Protein AF-B0WCJ5-F1 (afdb_monomer_lite)

Structure (mmCIF, N/CA/C/O backbone):
data_AF-B0WCJ5-F1
#
_entry.id   AF-B0WCJ5-F1
#
loop_
_atom_site.group_PDB
_atom_site.id
_atom_site.type_symbol
_atom_site.label_atom_id
_atom_site.label_alt_id
_atom_site.label_comp_id
_atom_site.label_asym_id
_atom_site.label_entity_id
_atom_site.label_seq_id
_atom_site.pdbx_PDB_ins_code
_atom_site.Cartn_x
_atom_site.Cartn_y
_atom_site.Cartn_z
_atom_site.occupancy
_atom_site.B_iso_or_equiv
_atom_site.auth_seq_id
_atom_site.auth_comp_id
_atom_site.auth_asym_id
_atom_site.auth_atom_id
_atom_site.pdbx_PDB_model_num
ATOM 1 N N . MET A 1 1 ? -20.893 -10.420 -1.340 1.00 27.34 1 MET A N 1
ATOM 2 C CA . MET A 1 1 ? -19.968 -9.942 -2.391 1.00 27.34 1 MET A CA 1
ATOM 3 C C . MET A 1 1 ? -19.928 -8.425 -2.318 1.00 27.34 1 MET A C 1
ATOM 5 O O . MET A 1 1 ? -20.713 -7.763 -2.983 1.00 27.34 1 MET A O 1
ATOM 9 N N . SER A 1 2 ? -19.089 -7.879 -1.437 1.00 24.25 2 SER A N 1
ATOM 10 C CA . SER A 1 2 ? -18.956 -6.431 -1.261 1.00 24.25 2 SER A CA 1
ATOM 11 C C . SER A 1 2 ? -17.956 -5.901 -2.284 1.00 24.25 2 SER A C 1
ATOM 13 O O . SER A 1 2 ? -16.750 -6.025 -2.099 1.00 24.25 2 SER A O 1
ATOM 15 N N . HIS A 1 3 ? -18.460 -5.350 -3.387 1.00 25.12 3 HIS A N 1
ATOM 16 C CA . HIS A 1 3 ? -17.678 -4.467 -4.249 1.00 25.12 3 HIS A CA 1
ATOM 17 C C . HIS A 1 3 ? -17.443 -3.163 -3.478 1.00 25.12 3 HIS A C 1
ATOM 19 O O . HIS A 1 3 ? -18.272 -2.259 -3.524 1.00 25.12 3 HIS A O 1
ATOM 25 N N . MET A 1 4 ? -16.333 -3.064 -2.747 1.00 25.91 4 MET A N 1
ATOM 26 C CA . MET A 1 4 ? -15.851 -1.786 -2.224 1.00 25.91 4 MET A CA 1
ATOM 27 C C . MET A 1 4 ? -14.881 -1.208 -3.252 1.00 25.91 4 MET A C 1
ATOM 29 O O . MET A 1 4 ? -13.664 -1.212 -3.089 1.00 25.91 4 MET A O 1
ATOM 33 N N . GLY A 1 5 ? -15.438 -0.774 -4.385 1.00 27.55 5 GLY A N 1
ATOM 34 C CA . GLY A 1 5 ? -14.740 0.205 -5.201 1.00 27.55 5 GLY A CA 1
ATOM 35 C C . GLY A 1 5 ? -14.598 1.459 -4.348 1.00 27.55 5 GLY A C 1
ATOM 36 O O . GLY A 1 5 ? -15.592 1.921 -3.789 1.00 27.55 5 GLY A O 1
ATOM 37 N N . LEU A 1 6 ? -13.387 2.003 -4.232 1.00 36.44 6 LEU A N 1
ATOM 38 C CA . LEU A 1 6 ? -13.190 3.372 -3.760 1.00 36.44 6 LEU A CA 1
ATOM 39 C C . LEU A 1 6 ? -13.763 4.310 -4.827 1.00 36.44 6 LEU A C 1
ATOM 41 O O . LEU A 1 6 ? -13.044 4.968 -5.570 1.00 36.44 6 LEU A O 1
ATOM 45 N N . TYR A 1 7 ? -15.089 4.340 -4.933 1.00 36.28 7 TYR A N 1
ATOM 46 C CA . TYR A 1 7 ? -15.784 5.528 -5.367 1.00 36.28 7 TYR A CA 1
ATOM 47 C C . TYR A 1 7 ? -15.496 6.514 -4.242 1.00 36.28 7 TYR A C 1
ATOM 49 O O . TYR A 1 7 ? -16.098 6.429 -3.178 1.00 36.28 7 TYR A O 1
ATOM 57 N N . LEU A 1 8 ? -14.500 7.375 -4.430 1.00 39.38 8 LEU A N 1
ATOM 58 C CA . LEU A 1 8 ? -14.530 8.663 -3.768 1.00 39.38 8 LEU A CA 1
ATOM 59 C C . LEU A 1 8 ? -15.586 9.450 -4.559 1.00 39.38 8 LEU A C 1
ATOM 61 O O . LEU A 1 8 ? -15.250 9.935 -5.643 1.00 39.38 8 LEU A O 1
ATOM 65 N N . PRO A 1 9 ? -16.880 9.484 -4.164 1.00 35.03 9 PRO A N 1
ATOM 66 C CA . PRO A 1 9 ? -17.841 10.364 -4.796 1.00 35.03 9 PRO A CA 1
ATOM 67 C C . PRO A 1 9 ? -17.228 11.755 -4.856 1.00 35.03 9 PRO A C 1
ATOM 69 O O . PRO A 1 9 ? -16.611 12.231 -3.904 1.00 35.03 9 PRO A O 1
ATOM 72 N N . ASN A 1 10 ? -17.377 12.370 -6.022 1.00 35.97 10 ASN A N 1
ATOM 73 C CA . ASN A 1 10 ? -16.878 13.695 -6.374 1.00 35.97 10 ASN A CA 1
ATOM 74 C C . ASN A 1 10 ? -17.576 14.817 -5.566 1.00 35.97 10 ASN A C 1
ATOM 76 O O . ASN A 1 10 ? -17.950 15.834 -6.134 1.00 35.97 10 ASN A O 1
ATOM 80 N N . HIS A 1 11 ? -17.827 14.613 -4.272 1.00 38.59 11 HIS A N 1
ATOM 81 C CA . HIS A 1 11 ? -18.583 15.516 -3.410 1.00 38.59 11 HIS A CA 1
ATOM 82 C C . HIS A 1 11 ? -18.188 15.426 -1.926 1.00 38.59 11 HIS A C 1
ATOM 84 O O . HIS A 1 11 ? -18.999 15.726 -1.055 1.00 38.59 11 HIS A O 1
ATOM 90 N N . TYR A 1 12 ? -16.949 15.032 -1.623 1.00 42.47 12 TYR A N 1
ATOM 91 C CA . TYR A 1 12 ? -16.370 15.348 -0.320 1.00 42.47 12 TYR A CA 1
ATOM 92 C C . TYR A 1 12 ? -15.639 16.679 -0.452 1.00 42.47 12 TYR A C 1
ATOM 94 O O . TYR A 1 12 ? -14.512 16.724 -0.941 1.00 42.47 12 TYR A O 1
ATOM 102 N N . GLU A 1 13 ? -16.259 17.763 0.004 1.00 46.94 13 GLU A N 1
ATOM 103 C CA . GLU A 1 13 ? -15.531 18.989 0.358 1.00 46.94 13 GLU A CA 1
ATOM 104 C C . GLU A 1 13 ? -14.782 18.791 1.692 1.00 46.94 13 GLU A C 1
ATOM 106 O O . GLU A 1 13 ? -14.822 19.616 2.596 1.00 46.94 13 GLU A O 1
ATOM 111 N N . GLY A 1 14 ? -14.135 17.636 1.841 1.00 54.97 14 GLY A N 1
ATOM 112 C CA . GLY A 1 14 ? -13.353 17.260 3.005 1.00 54.97 14 GLY A CA 1
ATOM 113 C C . GLY A 1 14 ? -11.873 17.374 2.675 1.00 54.97 14 GLY A C 1
ATOM 114 O O . GLY A 1 14 ? -11.418 16.936 1.616 1.00 54.97 14 GLY A O 1
ATOM 115 N N . TYR A 1 15 ? -11.098 17.953 3.585 1.00 67.25 15 TYR A N 1
ATOM 116 C CA . TYR A 1 15 ? -9.645 17.998 3.471 1.00 67.25 15 TYR A CA 1
ATOM 117 C C . TYR A 1 15 ? -9.080 16.564 3.526 1.00 67.25 15 TYR A C 1
ATOM 119 O O . TYR A 1 15 ? -9.060 15.927 4.580 1.00 67.25 15 TYR A O 1
ATOM 127 N N . LEU A 1 16 ? -8.630 16.048 2.378 1.00 78.94 16 LEU A N 1
ATOM 128 C CA . LEU A 1 16 ? -7.933 14.766 2.253 1.00 78.94 16 LEU A CA 1
ATOM 129 C C . LEU A 1 16 ? -6.421 15.004 2.278 1.00 78.94 16 LEU A C 1
ATOM 131 O O . LEU A 1 16 ? -5.867 15.621 1.367 1.00 78.94 16 LEU A O 1
ATOM 135 N N . LEU A 1 17 ? -5.738 14.469 3.288 1.00 83.81 17 LEU A N 1
ATOM 136 C CA . LEU A 1 17 ? -4.277 14.472 3.344 1.00 83.81 17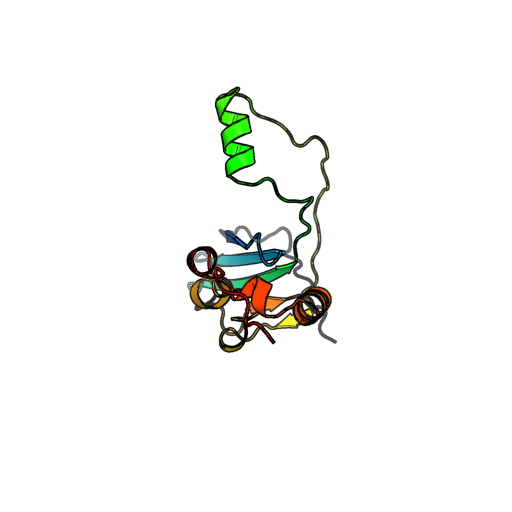 LEU A CA 1
ATOM 137 C C . LEU A 1 17 ? -3.743 13.125 2.858 1.00 83.81 17 LEU A C 1
ATOM 139 O O . LEU A 1 17 ? -4.073 12.079 3.414 1.00 83.81 17 LEU A O 1
ATOM 143 N N . MET A 1 18 ? -2.905 13.149 1.818 1.00 85.31 18 MET A N 1
ATOM 144 C CA . MET A 1 18 ? -2.294 11.948 1.252 1.00 85.31 18 MET A CA 1
ATOM 145 C C . MET A 1 18 ? -0.777 11.965 1.431 1.00 85.31 18 MET A C 1
ATOM 147 O O . MET A 1 18 ? -0.099 12.909 1.028 1.00 85.31 18 MET A O 1
ATOM 151 N N . VAL A 1 19 ? -0.239 10.882 1.987 1.00 88.25 19 VAL A N 1
ATOM 152 C CA . VAL A 1 19 ? 1.201 10.626 2.081 1.00 88.25 19 VAL A CA 1
ATOM 153 C C . VAL A 1 19 ? 1.543 9.425 1.209 1.00 88.25 19 VAL A C 1
ATOM 155 O O . VAL A 1 19 ? 0.904 8.379 1.300 1.00 88.25 19 VAL A O 1
ATOM 158 N N . ILE A 1 20 ? 2.566 9.571 0.366 1.00 87.00 20 ILE A N 1
ATOM 159 C CA . ILE A 1 20 ? 3.015 8.525 -0.558 1.00 87.00 20 ILE A CA 1
ATOM 160 C C . ILE A 1 20 ? 4.426 8.090 -0.176 1.00 87.00 20 ILE A C 1
ATOM 162 O O . ILE A 1 20 ? 5.347 8.905 -0.158 1.00 87.00 20 ILE A O 1
ATOM 166 N N . LEU A 1 21 ? 4.607 6.794 0.063 1.00 87.62 21 LEU A N 1
ATOM 167 C CA . LEU A 1 21 ? 5.913 6.167 0.238 1.00 87.62 21 LEU A CA 1
ATOM 168 C C . LEU A 1 21 ? 6.136 5.157 -0.884 1.00 87.62 21 LEU A C 1
ATOM 170 O O . LEU A 1 21 ? 5.294 4.297 -1.120 1.00 87.62 21 LEU A O 1
ATOM 174 N N . ARG A 1 22 ? 7.281 5.229 -1.570 1.00 87.19 22 ARG A N 1
ATOM 175 C CA . ARG A 1 22 ? 7.678 4.232 -2.576 1.00 87.19 22 ARG A CA 1
ATOM 176 C C . ARG A 1 22 ? 8.996 3.577 -2.184 1.00 87.19 22 ARG A C 1
ATOM 178 O O . ARG A 1 22 ? 9.994 4.262 -1.981 1.00 87.19 22 ARG A O 1
ATOM 185 N N . ASN A 1 23 ? 9.000 2.251 -2.112 1.00 83.69 23 ASN A N 1
ATOM 186 C CA . ASN A 1 23 ? 10.196 1.432 -1.987 1.00 83.69 23 ASN A CA 1
ATOM 187 C C . ASN A 1 23 ? 10.558 0.867 -3.366 1.00 83.69 23 ASN A C 1
ATOM 189 O O . ASN A 1 23 ? 9.906 -0.046 -3.869 1.00 83.69 23 ASN A O 1
ATOM 193 N N . VAL A 1 24 ? 11.614 1.416 -3.966 1.00 79.12 24 VAL A N 1
ATOM 194 C CA . VAL A 1 24 ? 12.060 1.064 -5.323 1.00 79.12 24 VAL A CA 1
ATOM 195 C C . VAL A 1 24 ? 12.676 -0.328 -5.406 1.00 79.12 24 VAL A C 1
ATOM 197 O O . VAL A 1 24 ? 12.581 -0.961 -6.451 1.00 79.12 24 VAL A O 1
ATOM 200 N N . MET A 1 25 ? 13.273 -0.823 -4.320 1.00 79.06 25 MET A N 1
ATOM 201 C CA . MET A 1 25 ? 13.911 -2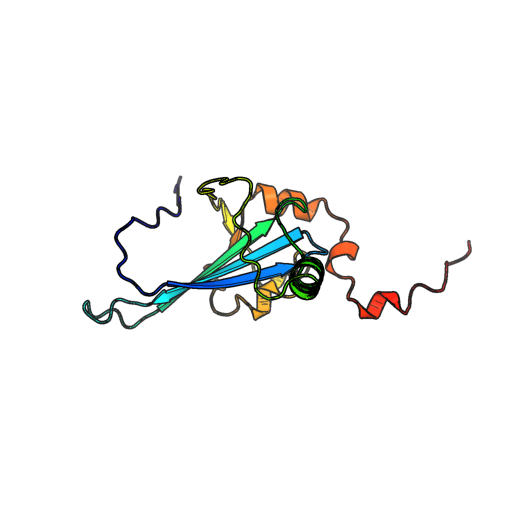.143 -4.317 1.00 79.06 25 MET A CA 1
ATOM 202 C C . MET A 1 25 ? 12.869 -3.263 -4.383 1.00 79.06 25 MET A C 1
ATOM 204 O O . MET A 1 25 ? 13.056 -4.238 -5.101 1.00 79.06 25 MET A O 1
ATOM 208 N N . CYS A 1 26 ? 11.743 -3.070 -3.693 1.00 82.19 26 CYS A N 1
ATOM 209 C CA . CYS A 1 26 ? 10.639 -4.030 -3.622 1.00 82.19 26 CYS A CA 1
ATOM 210 C C . CYS A 1 26 ? 9.499 -3.764 -4.601 1.00 82.19 26 CYS A C 1
ATOM 212 O O . CYS A 1 26 ? 8.517 -4.502 -4.604 1.00 82.19 26 CYS A O 1
ATOM 214 N N . GLU A 1 27 ? 9.585 -2.688 -5.386 1.00 87.50 27 GLU A N 1
ATOM 215 C CA . GLU A 1 27 ? 8.493 -2.246 -6.261 1.00 87.50 27 GLU A CA 1
ATOM 216 C C . GLU A 1 27 ? 7.183 -2.002 -5.478 1.00 87.50 27 GLU A C 1
ATOM 218 O O . GLU A 1 27 ? 6.089 -2.234 -5.981 1.00 87.50 27 GLU A O 1
ATOM 223 N N . VAL A 1 28 ? 7.281 -1.529 -4.228 1.00 89.44 28 VAL A N 1
ATOM 224 C CA . VAL A 1 28 ? 6.131 -1.296 -3.333 1.00 89.44 28 VAL A CA 1
ATOM 225 C C . VAL A 1 28 ? 5.811 0.191 -3.248 1.00 89.44 28 VAL A C 1
ATOM 227 O O . VAL A 1 28 ? 6.696 1.012 -3.011 1.00 89.44 28 VAL A O 1
ATOM 230 N N . GLN A 1 29 ? 4.535 0.539 -3.357 1.00 90.94 29 GLN A N 1
ATOM 231 C CA . GLN A 1 29 ? 3.995 1.870 -3.117 1.00 90.94 29 GLN A CA 1
ATOM 232 C C . GLN A 1 29 ? 2.922 1.806 -2.029 1.00 90.94 29 GLN A C 1
ATOM 234 O O . GLN A 1 29 ? 1.979 1.026 -2.118 1.00 90.94 29 GLN A O 1
ATOM 239 N N . VAL A 1 30 ? 3.059 2.654 -1.014 1.00 91.81 30 VAL A N 1
ATOM 240 C CA . VAL A 1 30 ? 2.099 2.813 0.078 1.00 91.81 30 VAL A CA 1
ATOM 241 C C . VAL A 1 30 ? 1.488 4.205 -0.006 1.00 91.81 30 VAL A C 1
ATOM 243 O O . VAL A 1 30 ? 2.208 5.205 -0.023 1.00 91.81 30 VAL A O 1
ATOM 246 N N . LEU A 1 31 ? 0.163 4.264 -0.063 1.00 92.06 31 LEU A N 1
ATOM 247 C CA . LEU A 1 31 ? -0.634 5.484 -0.028 1.00 92.06 31 LEU A CA 1
ATOM 248 C C . LEU A 1 31 ? -1.359 5.533 1.316 1.00 92.06 31 LEU A C 1
ATOM 250 O O . LEU A 1 31 ? -2.255 4.728 1.550 1.00 92.06 31 LEU A O 1
ATOM 254 N N . LYS A 1 32 ? -0.984 6.462 2.193 1.00 92.88 32 LYS A N 1
ATOM 255 C CA . LYS A 1 32 ? -1.719 6.754 3.428 1.00 92.88 32 LYS A CA 1
ATOM 256 C C . LYS A 1 32 ? -2.668 7.911 3.150 1.00 92.88 32 LYS A C 1
ATOM 258 O O . LYS A 1 32 ? -2.217 8.994 2.787 1.00 92.88 32 LYS A O 1
ATOM 263 N N . ALA A 1 33 ? -3.958 7.671 3.311 1.00 91.06 33 ALA A N 1
ATOM 264 C CA . ALA A 1 33 ? -5.014 8.660 3.194 1.00 91.06 33 ALA A CA 1
ATOM 265 C C . ALA A 1 33 ? -5.559 8.973 4.587 1.00 91.06 33 ALA A C 1
ATOM 267 O O . ALA A 1 33 ? -5.924 8.064 5.330 1.00 91.06 33 ALA A O 1
ATOM 268 N N . LEU A 1 34 ? -5.607 10.255 4.929 1.00 89.81 34 LEU A N 1
ATOM 269 C CA . LEU A 1 34 ? -6.246 10.757 6.133 1.00 89.81 34 LEU A CA 1
ATOM 270 C C . LEU A 1 34 ? -7.432 11.614 5.706 1.00 89.81 34 LEU A C 1
ATOM 272 O O . LEU A 1 34 ? -7.267 12.677 5.105 1.00 89.81 34 LEU A O 1
ATOM 276 N N . VAL A 1 35 ? -8.623 11.091 5.970 1.00 87.56 35 VAL A N 1
ATOM 277 C CA . VAL A 1 35 ? -9.903 11.741 5.703 1.00 87.56 35 VAL A CA 1
ATOM 278 C C . VAL A 1 35 ? -10.289 12.485 6.972 1.00 87.56 35 VAL A C 1
ATOM 280 O O . VAL A 1 35 ? -10.543 11.857 8.002 1.00 87.56 35 VAL A O 1
ATOM 283 N N . LEU A 1 36 ? -10.284 13.816 6.922 1.00 82.25 36 LEU A N 1
ATOM 284 C CA . LEU A 1 36 ? -10.770 14.625 8.034 1.00 82.25 36 LEU A CA 1
ATOM 285 C C . LEU A 1 36 ? -12.297 14.540 8.109 1.00 82.25 36 LEU A C 1
ATOM 287 O O . LEU A 1 36 ? -12.975 14.548 7.081 1.00 82.25 36 LEU A O 1
ATOM 291 N N . GLY A 1 37 ? -12.819 14.445 9.331 1.00 75.94 37 GLY A N 1
ATOM 292 C CA . GLY A 1 37 ? -14.250 14.560 9.574 1.00 75.94 37 GLY A CA 1
ATOM 293 C C . GLY A 1 37 ? -14.748 15.966 9.236 1.00 75.94 37 GLY A C 1
ATOM 294 O O . GLY A 1 37 ? -14.013 16.949 9.342 1.00 75.94 37 GLY A O 1
ATOM 295 N N . GLU A 1 38 ? -16.000 16.060 8.801 1.00 72.88 38 GLU A N 1
ATOM 296 C CA . GLU A 1 38 ? -16.656 17.346 8.574 1.00 72.88 38 GLU A CA 1
ATOM 297 C C . GLU A 1 38 ? -17.108 17.922 9.925 1.00 72.88 38 GLU A C 1
ATOM 299 O O . GLU A 1 38 ? -18.143 17.526 10.474 1.00 72.88 38 GLU A O 1
ATOM 304 N N . GLU A 1 39 ? -16.329 18.868 10.461 1.00 66.25 39 GLU A N 1
ATOM 305 C CA . GLU A 1 39 ? -16.636 19.567 11.718 1.00 66.25 39 GLU A CA 1
ATOM 306 C C . GLU A 1 39 ? -18.024 20.237 11.667 1.00 66.25 39 GLU A C 1
ATOM 308 O O . GLU A 1 39 ? -18.795 20.127 12.619 1.00 66.25 39 GLU A O 1
ATOM 313 N N . GLU A 1 40 ? -18.407 20.783 10.504 1.00 67.19 40 GLU A N 1
ATOM 314 C CA . GLU A 1 40 ? -19.721 21.398 10.229 1.00 67.19 40 GLU A CA 1
ATOM 315 C C . GLU A 1 40 ? -20.912 20.440 10.404 1.00 67.19 40 GLU A C 1
ATOM 317 O O . GLU A 1 40 ? -22.049 20.861 10.617 1.00 67.19 40 GLU A O 1
ATOM 322 N N . ARG A 1 41 ? -20.669 19.128 10.323 1.00 69.81 41 ARG A N 1
ATOM 323 C CA . ARG A 1 41 ? -21.681 18.084 10.541 1.00 69.81 41 ARG A CA 1
ATOM 324 C C . ARG A 1 41 ? -21.541 17.391 11.896 1.00 69.81 41 ARG A C 1
ATOM 326 O O . ARG A 1 41 ? -22.228 16.401 12.144 1.00 69.81 41 ARG A O 1
ATOM 333 N N . GLY A 1 42 ? -20.664 17.888 12.770 1.00 66.81 42 GLY A N 1
ATOM 334 C CA . GLY A 1 42 ? -20.388 17.299 14.079 1.00 66.81 42 GLY A CA 1
ATOM 335 C C . GLY A 1 42 ? -19.543 16.021 14.024 1.00 66.81 42 GLY A C 1
ATOM 336 O O . GLY A 1 42 ? -19.524 15.266 14.996 1.00 66.81 42 GLY A O 1
ATOM 337 N N . GLN A 1 43 ? -18.848 15.754 12.912 1.00 65.38 43 GLN A N 1
ATOM 338 C CA . GLN A 1 43 ? -17.898 14.644 12.809 1.00 65.38 43 GLN A CA 1
ATOM 339 C C . GLN A 1 43 ? -16.492 15.131 13.172 1.00 65.38 43 GLN A C 1
ATOM 341 O O . GLN A 1 43 ? -15.772 15.657 12.332 1.00 65.38 43 GLN A O 1
ATOM 346 N N . SER A 1 44 ? -16.086 14.943 14.429 1.00 66.19 44 SER A N 1
ATOM 347 C CA . SER A 1 44 ? -14.747 15.329 14.910 1.00 66.19 44 SER A CA 1
ATOM 348 C C . SER A 1 44 ? -13.676 14.245 14.731 1.00 66.19 44 SER A C 1
ATOM 350 O O . SER A 1 44 ? -12.495 14.501 14.969 1.00 66.19 44 SER A O 1
ATOM 352 N N . GLN A 1 45 ? -14.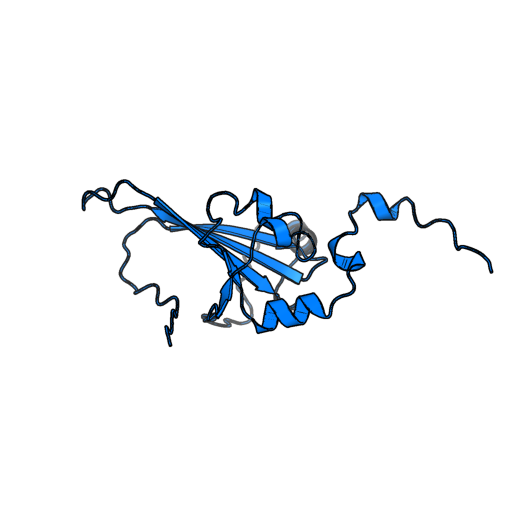059 13.026 14.334 1.00 77.25 45 GLN A N 1
ATOM 353 C CA . GLN A 1 45 ? -13.112 11.937 14.088 1.00 77.25 45 GLN A CA 1
ATOM 354 C C . GLN A 1 45 ? -12.564 11.981 12.662 1.00 77.25 45 GLN A C 1
ATOM 356 O O . GLN A 1 45 ? -13.308 12.159 11.701 1.00 77.25 45 GLN A O 1
ATOM 361 N N . TYR A 1 46 ? -11.254 11.768 12.541 1.00 83.94 46 TYR A N 1
ATOM 362 C CA . TYR A 1 46 ? -10.584 11.512 11.272 1.00 83.94 46 TYR A CA 1
ATOM 363 C C . TYR A 1 46 ? -10.457 10.004 11.044 1.00 83.94 46 TYR A C 1
ATOM 365 O O . TYR A 1 46 ? -10.341 9.226 11.992 1.00 83.94 46 TYR A O 1
ATOM 373 N N . GLN A 1 47 ? -10.449 9.593 9.780 1.00 87.69 47 GLN A N 1
ATOM 374 C CA . GLN A 1 47 ? -10.228 8.207 9.384 1.00 87.69 47 GLN A CA 1
ATOM 375 C C . GLN A 1 47 ? -8.903 8.087 8.640 1.00 87.69 47 GLN A C 1
ATOM 377 O O . GLN A 1 47 ? -8.630 8.841 7.706 1.00 87.69 47 GLN A O 1
ATOM 382 N N . VAL A 1 48 ? -8.089 7.107 9.031 1.00 90.69 48 VAL A N 1
ATOM 383 C CA . VAL A 1 48 ? -6.840 6.777 8.342 1.00 90.69 48 VAL A CA 1
ATOM 384 C C . VAL A 1 48 ? -7.021 5.476 7.574 1.00 90.69 48 VAL A C 1
ATOM 386 O O . VAL A 1 48 ? -7.555 4.498 8.097 1.00 90.69 48 VAL A O 1
ATOM 389 N N . MET A 1 49 ? -6.574 5.461 6.324 1.00 92.38 49 MET A N 1
ATOM 390 C CA . MET A 1 49 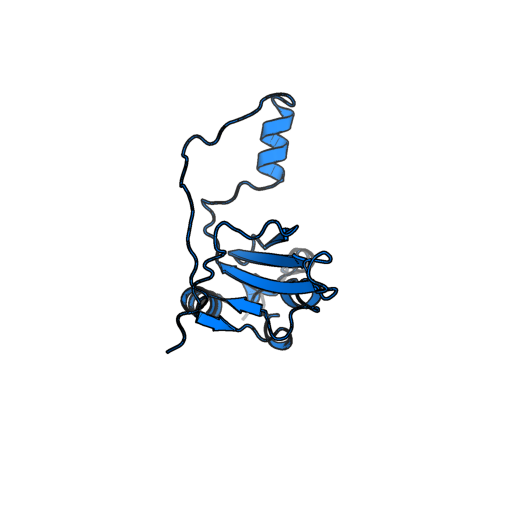? -6.566 4.287 5.455 1.00 92.38 49 MET A CA 1
ATOM 391 C C . MET A 1 49 ? -5.200 4.167 4.790 1.00 92.38 49 MET A C 1
ATOM 393 O O . MET A 1 49 ? -4.592 5.172 4.419 1.00 92.38 49 MET A O 1
ATOM 397 N N . CYS A 1 50 ? -4.727 2.941 4.606 1.00 93.81 50 CYS A N 1
ATOM 398 C CA . CYS A 1 50 ? -3.514 2.659 3.856 1.00 93.81 50 CYS A CA 1
ATOM 399 C C . CYS A 1 50 ? -3.806 1.761 2.658 1.00 93.81 50 CYS A C 1
ATOM 401 O O . CYS A 1 50 ? -4.508 0.762 2.772 1.00 93.81 50 CYS A O 1
ATOM 403 N N . PHE A 1 51 ? -3.207 2.081 1.516 1.00 93.75 51 PHE A N 1
ATOM 404 C CA . PHE A 1 51 ? -3.278 1.275 0.304 1.00 93.75 51 PHE A CA 1
ATOM 405 C C . PHE A 1 51 ? -1.874 0.879 -0.123 1.00 93.75 51 PHE A C 1
ATOM 407 O O . PHE A 1 51 ? -1.043 1.736 -0.425 1.00 93.75 51 PHE A O 1
ATOM 414 N N . VAL A 1 52 ? -1.606 -0.421 -0.136 1.00 93.75 52 VAL A N 1
ATOM 415 C CA . VAL A 1 52 ? -0.320 -1.002 -0.516 1.00 93.75 52 VAL A CA 1
ATOM 416 C C . VAL A 1 52 ? -0.473 -1.612 -1.903 1.00 93.75 52 VAL A C 1
ATOM 418 O O . VAL A 1 52 ? -1.309 -2.485 -2.124 1.00 93.75 52 VAL A O 1
ATOM 421 N N . THR A 1 53 ? 0.326 -1.138 -2.851 1.00 91.69 53 THR A N 1
ATOM 422 C CA . THR A 1 53 ? 0.260 -1.543 -4.259 1.00 91.69 53 THR A CA 1
ATOM 423 C C . THR A 1 53 ? 1.647 -1.820 -4.810 1.00 91.69 53 THR A C 1
ATOM 425 O O . THR A 1 53 ? 2.635 -1.241 -4.348 1.00 91.69 53 THR A O 1
ATOM 428 N N . LYS A 1 54 ? 1.736 -2.709 -5.798 1.00 89.62 54 LYS A N 1
ATOM 429 C CA . LYS A 1 54 ? 2.959 -2.899 -6.578 1.00 89.62 54 LYS A CA 1
ATOM 430 C C . LYS A 1 54 ? 2.979 -1.895 -7.732 1.00 89.62 54 LYS A C 1
ATOM 432 O O . LYS A 1 54 ? 1.993 -1.797 -8.460 1.00 89.62 54 LYS A O 1
ATOM 437 N N . PHE A 1 55 ? 4.086 -1.176 -7.915 1.00 84.88 55 PHE A N 1
ATOM 438 C CA . PHE A 1 55 ? 4.251 -0.228 -9.026 1.00 84.88 55 PHE A CA 1
ATOM 439 C C . PHE A 1 55 ? 5.239 -0.759 -10.070 1.00 84.88 55 PHE A C 1
ATOM 441 O O . PHE A 1 55 ? 6.167 -1.493 -9.736 1.00 84.88 55 PHE A O 1
ATOM 448 N N . GLN A 1 56 ? 5.071 -0.374 -11.338 1.00 78.19 56 GLN A N 1
ATOM 449 C CA . GLN A 1 56 ? 6.016 -0.748 -12.391 1.00 78.19 56 GLN A CA 1
ATOM 450 C C . GLN A 1 56 ? 7.187 0.235 -12.439 1.00 78.19 56 GLN A C 1
ATOM 452 O O . GLN A 1 56 ? 7.010 1.447 -12.312 1.00 78.19 56 GLN A O 1
ATOM 457 N N . LYS A 1 57 ? 8.403 -0.262 -12.697 1.00 68.38 57 LYS A N 1
ATOM 458 C CA . LYS A 1 57 ? 9.615 0.578 -12.799 1.00 68.38 57 LYS A CA 1
ATOM 459 C C . LYS A 1 57 ? 9.510 1.694 -13.848 1.00 68.38 57 LYS A C 1
ATOM 461 O O . LYS A 1 57 ? 10.174 2.714 -13.696 1.00 68.38 57 LYS A O 1
ATOM 466 N N . GLY A 1 58 ? 8.676 1.518 -14.875 1.00 65.94 58 GLY A N 1
ATOM 467 C CA . GLY A 1 58 ? 8.413 2.535 -15.900 1.00 65.94 58 GLY A CA 1
ATOM 468 C C . GLY A 1 58 ? 7.579 3.730 -15.422 1.00 65.94 58 GLY A C 1
ATOM 469 O O . GLY A 1 58 ? 7.606 4.773 -16.067 1.00 65.94 58 GLY A O 1
ATOM 470 N N . ASP A 1 59 ? 6.900 3.615 -14.280 1.00 66.62 59 ASP A N 1
ATOM 471 C CA . ASP A 1 59 ? 5.944 4.617 -13.783 1.00 66.62 59 ASP A CA 1
ATOM 472 C C . ASP A 1 59 ? 6.548 5.509 -12.683 1.00 66.62 59 ASP A C 1
ATOM 474 O O . ASP A 1 59 ? 5.843 6.217 -11.951 1.00 66.62 59 ASP A O 1
ATOM 478 N N . PHE A 1 60 ? 7.874 5.457 -12.513 1.00 71.44 60 PHE A N 1
ATOM 479 C CA . PHE A 1 60 ? 8.577 6.189 -11.467 1.00 71.44 60 PHE A CA 1
ATOM 480 C C . PHE A 1 60 ? 9.847 6.878 -11.967 1.00 71.44 60 PHE A C 1
ATOM 482 O O . PHE A 1 60 ? 10.768 6.246 -12.480 1.00 71.44 60 PHE A O 1
ATOM 489 N N . ILE A 1 61 ? 9.934 8.185 -11.708 1.00 69.00 61 ILE A N 1
ATOM 490 C CA . ILE A 1 61 ? 11.159 8.968 -11.870 1.00 69.00 61 ILE A CA 1
ATOM 491 C C . ILE A 1 61 ? 11.835 9.074 -10.502 1.00 69.00 61 ILE A C 1
ATOM 493 O O . ILE A 1 61 ? 11.269 9.629 -9.559 1.00 69.00 61 ILE A O 1
ATOM 497 N N . THR A 1 62 ? 13.054 8.548 -10.385 1.00 70.12 62 THR A N 1
ATOM 498 C CA . THR A 1 62 ? 13.807 8.585 -9.125 1.00 70.12 62 THR A CA 1
ATOM 499 C C . THR A 1 62 ? 14.137 10.019 -8.710 1.00 70.12 62 THR A C 1
ATOM 501 O O . THR A 1 62 ? 14.291 10.912 -9.546 1.00 70.12 62 THR A O 1
ATOM 504 N N . ALA A 1 63 ? 14.297 10.254 -7.405 1.00 74.12 63 ALA A N 1
ATOM 505 C CA . ALA A 1 63 ? 14.685 11.571 -6.897 1.00 74.12 63 ALA A CA 1
ATOM 506 C C . ALA A 1 63 ? 16.027 12.051 -7.482 1.00 74.12 63 ALA A C 1
ATOM 508 O O . ALA A 1 63 ? 16.170 13.234 -7.776 1.00 74.12 63 ALA A O 1
ATOM 509 N N . ASP A 1 64 ? 16.974 11.137 -7.723 1.00 75.69 64 ASP A N 1
ATOM 510 C CA . ASP A 1 64 ? 18.246 11.440 -8.392 1.00 75.69 64 ASP A CA 1
ATOM 511 C C . ASP A 1 64 ? 18.043 11.813 -9.871 1.00 75.69 64 ASP A C 1
ATOM 513 O O . ASP A 1 64 ? 18.600 12.803 -10.343 1.00 75.69 64 ASP A O 1
ATOM 517 N N . ALA A 1 65 ? 17.172 11.104 -10.599 1.00 74.94 65 ALA A N 1
ATOM 518 C CA . ALA A 1 65 ? 16.809 11.496 -11.960 1.00 74.94 65 ALA A CA 1
ATOM 519 C C . ALA A 1 65 ? 16.155 12.890 -11.986 1.00 74.94 65 ALA A C 1
ATOM 521 O O . ALA A 1 65 ? 16.532 13.730 -12.802 1.00 74.94 65 ALA A O 1
ATOM 522 N N . MET A 1 66 ?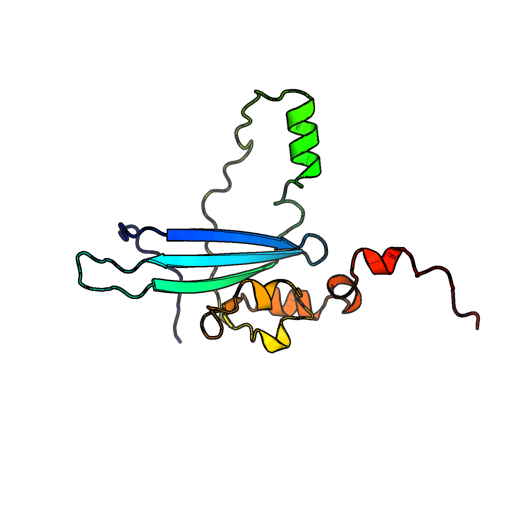 15.252 13.189 -11.046 1.00 75.75 66 MET A N 1
ATOM 523 C CA . MET A 1 66 ? 14.655 14.522 -10.900 1.00 75.75 66 MET A CA 1
ATOM 524 C C . MET A 1 66 ? 15.683 15.598 -10.528 1.00 75.75 66 MET A C 1
ATOM 526 O O . MET A 1 66 ? 15.624 16.708 -11.060 1.00 75.75 66 MET A O 1
ATOM 530 N N . ALA A 1 67 ? 16.633 15.290 -9.643 1.00 78.88 67 ALA A N 1
ATOM 531 C CA . ALA A 1 67 ? 17.701 16.205 -9.253 1.00 78.88 67 ALA A CA 1
ATOM 532 C C . ALA A 1 67 ? 18.622 16.516 -10.440 1.00 78.88 67 ALA A C 1
ATOM 534 O O . ALA A 1 67 ? 18.871 17.686 -10.721 1.00 78.88 67 ALA A O 1
ATOM 535 N N . LYS A 1 68 ? 19.035 15.500 -11.205 1.00 79.69 68 LYS A N 1
ATOM 536 C CA . LYS A 1 68 ? 19.817 15.656 -12.444 1.00 79.69 68 LYS A CA 1
ATOM 537 C C . LYS A 1 68 ? 19.072 16.476 -13.498 1.00 79.69 68 LYS A C 1
ATOM 539 O O . LYS A 1 68 ? 19.657 17.352 -14.134 1.00 79.69 68 LYS A O 1
ATOM 544 N N . LEU A 1 69 ? 17.766 16.248 -13.652 1.00 74.81 69 LEU A N 1
ATOM 545 C CA . LEU A 1 69 ? 16.919 17.028 -14.559 1.00 74.81 69 LEU A CA 1
ATOM 546 C C . LEU A 1 69 ? 16.837 18.509 -14.160 1.00 74.81 69 LEU A C 1
ATOM 548 O O . LEU A 1 69 ? 16.819 19.365 -15.048 1.00 74.81 69 LEU A O 1
ATOM 552 N N . ARG A 1 70 ? 16.801 18.805 -12.853 1.00 75.19 70 ARG A N 1
ATOM 553 C CA . ARG A 1 70 ? 16.731 20.169 -12.298 1.00 75.19 70 ARG A CA 1
ATOM 554 C C . ARG A 1 70 ? 18.088 20.861 -12.193 1.00 75.19 70 ARG A C 1
ATOM 556 O O . ARG A 1 70 ? 18.139 22.077 -12.294 1.00 75.19 70 ARG A O 1
ATOM 563 N N . GLN A 1 71 ? 19.187 20.124 -12.056 1.00 80.94 71 GLN A N 1
ATOM 564 C CA . GLN A 1 71 ? 20.535 20.700 -12.092 1.00 80.94 71 GLN A CA 1
ATOM 565 C C . GLN A 1 71 ? 20.830 21.352 -13.443 1.00 80.94 71 GLN A C 1
ATOM 567 O O . GLN A 1 71 ? 21.430 22.420 -13.492 1.00 80.94 71 GLN A O 1
ATOM 572 N N . LYS A 1 72 ? 20.391 20.719 -14.539 1.00 79.06 72 LYS A N 1
ATOM 573 C CA . LYS A 1 72 ? 20.656 21.217 -15.892 1.00 79.06 72 LYS A CA 1
ATOM 574 C C . LYS A 1 72 ? 19.829 22.459 -16.230 1.00 79.06 72 LYS A C 1
ATOM 576 O O . LYS A 1 72 ? 20.339 23.315 -16.934 1.00 79.06 72 LYS A O 1
ATOM 581 N N . ASN A 1 73 ? 18.595 22.550 -15.722 1.00 74.56 73 ASN A N 1
ATOM 582 C CA . ASN A 1 73 ? 17.745 23.741 -15.803 1.00 74.56 73 ASN A CA 1
ATOM 583 C C . ASN A 1 73 ? 16.804 23.820 -14.578 1.00 74.56 73 ASN A C 1
ATOM 585 O O . ASN A 1 73 ? 15.751 23.172 -14.577 1.00 74.56 73 ASN A O 1
ATOM 589 N N . PRO A 1 74 ? 17.135 24.617 -13.548 1.00 78.25 74 PRO A N 1
ATOM 590 C CA . PRO A 1 74 ? 16.388 24.639 -12.287 1.00 78.25 74 PRO A CA 1
ATOM 591 C C . PRO A 1 74 ? 14.992 25.263 -12.399 1.00 78.25 74 PRO A C 1
ATOM 593 O O . PRO A 1 74 ? 14.120 24.944 -11.596 1.00 78.25 74 PRO A O 1
ATOM 596 N N . SER A 1 75 ? 14.759 26.109 -13.407 1.00 81.88 75 SER A N 1
ATOM 597 C CA . SER A 1 75 ? 13.481 26.790 -13.653 1.00 81.88 75 SER A CA 1
ATOM 598 C C . SER A 1 75 ? 12.602 26.122 -14.717 1.00 81.88 75 SER A C 1
ATOM 600 O O . SER A 1 75 ? 11.499 26.599 -14.979 1.00 81.88 75 SER A O 1
ATOM 602 N N . THR A 1 76 ? 13.047 25.032 -15.355 1.00 78.06 76 THR A N 1
ATOM 603 C CA . THR A 1 76 ? 12.240 24.372 -16.391 1.00 78.06 76 THR A CA 1
ATOM 604 C C . THR A 1 76 ? 11.099 23.579 -15.761 1.00 78.06 76 THR A C 1
ATOM 606 O O . THR A 1 76 ? 11.313 22.543 -15.129 1.00 78.06 76 THR A O 1
ATOM 609 N N . ILE A 1 77 ? 9.874 24.035 -16.010 1.00 73.88 77 ILE A N 1
ATOM 610 C CA . ILE A 1 77 ? 8.655 23.261 -15.784 1.00 73.88 77 ILE A CA 1
ATOM 611 C C . ILE A 1 77 ? 8.506 22.302 -16.968 1.00 73.88 77 ILE A C 1
ATOM 613 O O . ILE A 1 77 ? 8.461 22.735 -18.117 1.00 73.88 77 ILE A O 1
ATOM 617 N N . ARG A 1 78 ? 8.479 20.995 -16.693 1.00 66.69 78 ARG A N 1
ATOM 618 C CA . ARG A 1 78 ? 8.183 19.966 -17.695 1.00 66.69 78 ARG A CA 1
ATOM 619 C C . ARG A 1 78 ? 6.769 19.463 -17.466 1.00 66.69 78 ARG A C 1
ATOM 621 O O . ARG A 1 78 ? 6.467 18.988 -16.373 1.00 66.69 78 ARG A O 1
ATOM 628 N N . SER A 1 79 ? 5.936 19.577 -18.488 1.00 74.44 79 SER A N 1
ATOM 629 C CA . SER A 1 79 ? 4.648 18.894 -18.521 1.00 74.44 79 SER A CA 1
ATOM 630 C C . SER A 1 79 ? 4.871 17.406 -18.820 1.00 74.44 79 SER A C 1
ATOM 632 O O . SER A 1 79 ? 5.861 17.072 -19.479 1.00 74.44 79 SER A O 1
ATOM 634 N N . PRO A 1 80 ? 4.004 16.505 -18.331 1.00 65.44 80 PRO A N 1
ATOM 635 C CA . PRO A 1 80 ? 4.018 15.109 -18.751 1.00 65.44 80 PRO A CA 1
ATOM 636 C C . PRO A 1 80 ? 3.863 15.020 -20.274 1.00 65.44 80 PRO A C 1
ATOM 638 O O . PRO A 1 80 ? 3.018 15.709 -20.839 1.00 65.44 80 PRO A O 1
ATOM 641 N N . GLU A 1 81 ? 4.672 14.181 -20.922 1.00 72.00 81 GLU A N 1
ATOM 642 C CA . GLU A 1 81 ? 4.563 13.921 -22.368 1.00 72.00 81 GLU A CA 1
ATOM 643 C C . GLU A 1 81 ? 3.254 13.180 -22.701 1.00 72.00 81 GLU A C 1
ATOM 645 O O . GLU A 1 81 ? 2.667 13.367 -23.761 1.00 72.00 81 GLU A O 1
ATOM 650 N N . GLU A 1 82 ? 2.783 12.355 -21.763 1.00 73.38 82 GLU A N 1
ATOM 651 C CA . GLU A 1 82 ? 1.592 11.523 -21.889 1.00 73.38 82 GLU A CA 1
ATOM 652 C C . GLU A 1 82 ? 0.685 11.740 -20.670 1.00 73.38 82 GLU A C 1
ATOM 654 O O . GLU A 1 82 ? 1.113 11.562 -19.525 1.00 73.38 82 GLU A O 1
ATOM 659 N N . ASP A 1 83 ? -0.571 12.119 -20.913 1.00 72.88 83 ASP A N 1
ATOM 660 C CA . ASP A 1 83 ? -1.617 12.124 -19.890 1.00 72.88 83 ASP A CA 1
ATOM 661 C C . ASP A 1 83 ? -2.269 10.740 -19.844 1.00 72.88 83 ASP A C 1
ATOM 663 O O . ASP A 1 83 ? -3.135 10.403 -20.653 1.00 72.88 83 ASP A O 1
ATOM 667 N N . ARG A 1 84 ? -1.820 9.913 -18.896 1.00 68.31 84 ARG A N 1
ATOM 668 C CA . ARG A 1 84 ? -2.354 8.559 -18.689 1.00 68.31 84 ARG A CA 1
ATOM 669 C C . ARG A 1 84 ? -3.716 8.542 -17.984 1.00 68.31 84 ARG A C 1
ATOM 671 O O . ARG A 1 84 ? -4.274 7.469 -17.766 1.00 68.31 84 ARG A O 1
ATOM 678 N N . GLY A 1 85 ? -4.280 9.705 -17.654 1.00 72.25 85 GLY A N 1
ATOM 679 C CA . GLY A 1 85 ? -5.592 9.817 -17.031 1.00 72.25 85 GLY A CA 1
ATOM 680 C C . GLY A 1 85 ? -5.637 9.270 -15.601 1.00 72.25 85 GLY A C 1
ATOM 681 O O . GLY A 1 85 ? -4.653 9.287 -14.862 1.00 72.25 85 GLY A O 1
ATOM 682 N N . LYS A 1 86 ? -6.827 8.826 -15.178 1.00 71.94 86 LYS A N 1
ATOM 683 C CA . LYS A 1 86 ? -7.071 8.292 -13.830 1.00 71.94 86 LYS A CA 1
ATOM 684 C C . LYS A 1 86 ? -7.014 6.769 -13.841 1.00 71.94 86 LYS A C 1
ATOM 686 O O . LYS A 1 86 ? -7.755 6.130 -14.584 1.00 71.94 86 LYS A O 1
ATOM 691 N N . GLU A 1 87 ? -6.214 6.198 -12.950 1.00 72.38 87 GLU A N 1
ATOM 692 C CA . GLU A 1 87 ? -6.202 4.758 -12.700 1.00 72.38 87 GLU A CA 1
ATOM 693 C C . GLU A 1 87 ? -7.109 4.405 -11.521 1.00 72.38 87 GLU A C 1
ATOM 695 O O . GLU A 1 87 ? -6.991 4.964 -10.429 1.00 72.38 87 GLU A O 1
ATOM 700 N N . ASN A 1 88 ? -8.014 3.452 -11.745 1.00 77.69 88 ASN A N 1
ATOM 701 C CA . ASN A 1 88 ? -8.912 2.949 -10.715 1.00 77.69 88 ASN A CA 1
ATOM 702 C C . ASN A 1 88 ? -8.371 1.632 -10.166 1.00 77.69 88 ASN A C 1
ATOM 704 O O . ASN A 1 88 ? -8.272 0.639 -10.888 1.00 77.69 88 ASN A O 1
ATOM 708 N N . TYR A 1 89 ? -8.069 1.611 -8.872 1.00 79.00 89 TYR A N 1
ATOM 709 C CA . TYR A 1 89 ? -7.623 0.409 -8.184 1.00 79.00 89 TYR A CA 1
ATOM 710 C C . TYR A 1 89 ? -8.751 -0.162 -7.324 1.00 79.00 89 TYR A C 1
ATOM 712 O O . TYR A 1 89 ? -9.309 0.524 -6.468 1.00 79.00 89 TYR A O 1
ATOM 720 N N . THR A 1 90 ? -9.071 -1.439 -7.527 1.00 85.19 90 THR A N 1
ATOM 721 C CA . THR A 1 90 ? -9.974 -2.187 -6.645 1.00 85.19 90 THR A CA 1
ATOM 722 C C . THR A 1 90 ? -9.145 -2.984 -5.653 1.00 85.19 90 THR A C 1
ATOM 724 O O . THR A 1 90 ? -8.397 -3.879 -6.044 1.00 85.19 90 THR A O 1
ATOM 727 N N . MET A 1 91 ? -9.272 -2.649 -4.372 1.00 85.88 91 MET A N 1
ATOM 728 C CA . MET A 1 91 ? -8.580 -3.356 -3.300 1.00 85.88 91 MET A CA 1
ATOM 729 C C . MET A 1 91 ? -9.422 -4.549 -2.867 1.00 85.88 91 MET A C 1
ATOM 731 O O . MET A 1 91 ? -10.561 -4.380 -2.438 1.00 85.88 91 MET A O 1
ATOM 735 N N . THR A 1 92 ? -8.881 -5.752 -3.019 1.00 86.38 92 THR A N 1
ATOM 736 C CA . THR A 1 92 ? -9.611 -7.004 -2.772 1.00 86.38 92 THR A CA 1
ATOM 737 C C . THR A 1 92 ? -9.117 -7.752 -1.538 1.00 86.38 92 THR A C 1
ATOM 739 O O . THR A 1 92 ? -9.831 -8.618 -1.039 1.00 86.38 92 THR A O 1
ATOM 742 N N . GLY A 1 93 ? -7.945 -7.383 -1.012 1.00 86.31 93 GLY A N 1
ATOM 743 C CA . GLY A 1 93 ? -7.339 -7.985 0.168 1.00 86.31 93 GLY A CA 1
ATOM 744 C C . GLY A 1 93 ? -6.961 -6.962 1.239 1.00 86.31 93 GLY A C 1
ATOM 745 O O . GLY A 1 93 ? -6.962 -5.747 1.022 1.00 86.31 93 GLY A O 1
ATOM 746 N N . TRP A 1 94 ? -6.602 -7.481 2.409 1.00 89.50 94 TRP A N 1
ATOM 747 C CA . TRP A 1 94 ? -6.056 -6.729 3.538 1.00 89.50 94 TRP A CA 1
ATOM 748 C C . TRP A 1 94 ? -4.601 -7.118 3.798 1.00 89.50 94 TRP A C 1
ATOM 750 O O . TRP A 1 94 ? -4.165 -8.221 3.459 1.00 89.50 94 TRP A O 1
ATOM 760 N N . VAL A 1 95 ? -3.845 -6.221 4.424 1.00 89.75 95 VAL A N 1
ATOM 761 C CA . VAL A 1 95 ? -2.475 -6.496 4.868 1.00 89.75 95 VAL A CA 1
ATOM 762 C C . VAL A 1 95 ? -2.428 -6.395 6.380 1.00 89.75 95 VAL A C 1
ATOM 764 O O . VAL A 1 95 ? -2.714 -5.343 6.943 1.00 89.75 95 VAL A O 1
ATOM 767 N N . LEU A 1 96 ? -2.020 -7.480 7.033 1.00 90.50 96 LEU A N 1
ATOM 768 C CA . LEU A 1 96 ? -1.739 -7.463 8.463 1.00 90.50 96 LEU A CA 1
ATOM 769 C C . LEU A 1 96 ? -0.362 -6.821 8.688 1.00 90.50 96 LEU A C 1
ATOM 771 O O . LEU A 1 96 ? 0.635 -7.273 8.118 1.00 90.50 96 LEU A O 1
ATOM 775 N N . LEU A 1 97 ? -0.306 -5.744 9.479 1.00 90.12 97 LEU A N 1
ATOM 776 C CA . LEU A 1 97 ? 0.914 -4.940 9.645 1.00 90.12 97 LEU A CA 1
ATOM 777 C C . LEU A 1 97 ? 2.077 -5.731 10.261 1.00 90.12 97 LEU A C 1
ATOM 779 O O . LEU A 1 97 ? 3.229 -5.520 9.881 1.00 90.12 97 LEU A O 1
ATOM 783 N N . ASP A 1 98 ? 1.779 -6.668 11.160 1.00 89.19 98 ASP A N 1
ATOM 784 C CA . ASP A 1 98 ? 2.736 -7.592 11.784 1.00 89.19 98 ASP A CA 1
ATOM 785 C C . ASP A 1 98 ? 3.389 -8.545 10.768 1.00 89.19 98 ASP A C 1
ATOM 787 O O . ASP A 1 98 ? 4.524 -8.983 10.957 1.00 89.19 98 ASP A O 1
ATOM 791 N N . ARG A 1 99 ? 2.708 -8.824 9.651 1.00 88.00 99 ARG A N 1
ATOM 792 C CA . ARG A 1 99 ? 3.184 -9.697 8.567 1.00 88.00 99 ARG A CA 1
ATOM 793 C C . ARG A 1 99 ? 3.648 -8.940 7.326 1.00 88.00 99 ARG A C 1
ATOM 795 O O . ARG A 1 99 ? 4.039 -9.568 6.347 1.00 88.00 99 ARG A O 1
ATOM 802 N N . ALA A 1 100 ? 3.648 -7.608 7.354 1.00 88.50 100 ALA A N 1
ATOM 803 C CA . ALA A 1 100 ? 4.020 -6.778 6.208 1.00 88.50 100 ALA A CA 1
ATOM 804 C C . ALA A 1 100 ? 5.543 -6.659 5.991 1.00 88.50 100 ALA A C 1
ATOM 806 O O . ALA A 1 100 ? 5.980 -6.170 4.948 1.00 88.50 100 ALA A O 1
ATOM 807 N N . GLY A 1 101 ? 6.358 -7.114 6.952 1.00 87.00 101 GLY A N 1
ATOM 808 C CA . GLY A 1 101 ? 7.823 -7.019 6.921 1.00 87.00 101 GLY A CA 1
ATOM 809 C C . GLY A 1 101 ? 8.480 -7.527 5.626 1.00 87.00 101 GLY A C 1
ATOM 810 O O . GLY A 1 101 ? 9.264 -6.776 5.047 1.00 87.00 101 GLY A O 1
ATOM 811 N N . PRO A 1 102 ? 8.135 -8.732 5.125 1.00 86.50 102 PRO A N 1
ATOM 812 C CA . PRO A 1 102 ? 8.670 -9.265 3.868 1.00 86.50 102 PRO A CA 1
ATOM 813 C C . PRO A 1 102 ? 8.306 -8.453 2.617 1.00 86.50 102 PRO A C 1
ATOM 815 O O . PRO A 1 102 ? 9.002 -8.556 1.615 1.00 86.50 102 PRO A O 1
ATOM 818 N N . ILE A 1 103 ? 7.235 -7.650 2.658 1.00 88.12 103 ILE A N 1
ATOM 819 C CA . ILE A 1 103 ? 6.842 -6.763 1.552 1.00 88.12 103 ILE A CA 1
ATOM 820 C C . ILE A 1 103 ? 7.640 -5.459 1.649 1.00 88.12 103 ILE A C 1
ATOM 822 O O . ILE A 1 103 ? 8.277 -5.020 0.695 1.00 88.12 103 ILE A O 1
ATOM 826 N N . SER A 1 104 ? 7.599 -4.812 2.815 1.00 88.62 104 SER A N 1
ATOM 827 C CA . SER A 1 104 ? 8.405 -3.633 3.121 1.00 88.62 104 SER A CA 1
ATOM 828 C C . SER A 1 104 ? 8.336 -3.322 4.613 1.00 88.62 104 SER A C 1
ATOM 830 O O . SER A 1 104 ? 7.260 -3.081 5.164 1.00 88.62 104 SER A O 1
ATOM 832 N N . ARG A 1 105 ? 9.501 -3.177 5.253 1.00 88.19 105 ARG A N 1
ATOM 833 C CA . ARG A 1 105 ? 9.619 -2.749 6.661 1.00 88.19 105 ARG A CA 1
ATOM 834 C C . ARG A 1 105 ? 8.974 -1.392 6.970 1.00 88.19 105 ARG A C 1
ATOM 836 O O . ARG A 1 105 ? 8.737 -1.071 8.127 1.00 88.19 105 ARG A O 1
ATOM 843 N N . HIS A 1 106 ? 8.723 -0.579 5.944 1.00 89.69 106 HIS A N 1
ATOM 844 C CA . HIS A 1 106 ? 8.166 0.764 6.092 1.00 89.69 106 HIS A CA 1
ATOM 845 C C . HIS A 1 106 ? 6.634 0.784 6.181 1.00 89.69 106 HIS A C 1
ATOM 847 O O . HIS A 1 106 ? 6.078 1.817 6.541 1.00 89.69 106 HIS A O 1
ATOM 853 N N . ILE A 1 107 ? 5.952 -0.333 5.891 1.00 91.44 107 ILE A N 1
ATOM 854 C CA . ILE A 1 107 ? 4.483 -0.412 5.946 1.00 91.44 107 ILE A CA 1
ATOM 855 C C . ILE A 1 107 ? 3.989 -0.249 7.387 1.00 91.44 107 ILE A C 1
ATOM 857 O O . ILE A 1 107 ? 3.184 0.637 7.656 1.00 91.44 107 ILE A O 1
ATOM 861 N N . ALA A 1 108 ? 4.513 -1.048 8.320 1.00 92.56 108 ALA A N 1
ATOM 862 C CA . ALA A 1 108 ? 4.094 -1.025 9.721 1.00 92.56 108 ALA A CA 1
ATOM 863 C C . ALA A 1 108 ? 4.206 0.364 10.392 1.00 92.56 108 ALA A C 1
ATOM 865 O O . ALA A 1 108 ? 3.210 0.814 10.958 1.00 92.56 108 ALA A O 1
ATOM 866 N N . PRO A 1 109 ? 5.342 1.094 10.318 1.00 93.06 109 PRO A N 1
ATOM 867 C CA . PRO A 1 109 ? 5.437 2.416 10.938 1.00 93.06 109 PRO A CA 1
ATOM 868 C C . PRO A 1 109 ? 4.596 3.485 10.228 1.00 93.06 109 PRO A C 1
ATOM 870 O O . PRO A 1 109 ? 4.132 4.414 10.881 1.00 93.06 109 PRO A O 1
ATOM 873 N N . LEU A 1 110 ? 4.387 3.381 8.910 1.00 92.19 110 LEU A N 1
ATOM 874 C CA . LEU A 1 110 ? 3.593 4.363 8.165 1.00 92.19 110 LEU A CA 1
ATOM 875 C C . LEU A 1 110 ? 2.086 4.198 8.420 1.00 92.19 110 LEU A C 1
ATOM 877 O O . LEU A 1 110 ? 1.361 5.190 8.513 1.00 92.19 110 LEU A O 1
ATOM 881 N N . CYS A 1 111 ? 1.634 2.951 8.543 1.00 93.88 111 CYS A N 1
ATOM 882 C CA . CYS A 1 111 ? 0.226 2.567 8.632 1.00 93.88 111 CYS A CA 1
ATOM 883 C C . CYS A 1 111 ? -0.211 2.152 10.042 1.00 93.88 111 CYS A C 1
ATOM 885 O O . CYS A 1 111 ? -1.257 1.534 10.188 1.00 93.88 111 CYS A O 1
ATOM 887 N N . SER A 1 112 ? 0.547 2.497 11.084 1.00 94.44 112 SER A N 1
ATOM 888 C CA . SER A 1 112 ? 0.264 2.118 12.480 1.00 94.44 112 SER A CA 1
ATOM 889 C C . SER A 1 112 ? -1.126 2.547 12.980 1.00 94.44 112 SER A C 1
ATOM 891 O O . SER A 1 112 ? -1.741 1.837 13.774 1.00 94.44 112 SER A O 1
ATOM 893 N N . GLU A 1 113 ? -1.634 3.676 12.479 1.00 91.75 113 GLU A N 1
ATOM 894 C CA . GLU A 1 113 ? -2.980 4.217 12.742 1.00 91.75 113 GLU A CA 1
ATOM 895 C C . GLU A 1 113 ? -4.089 3.545 11.906 1.00 91.75 113 GLU A C 1
ATOM 897 O O . GLU A 1 113 ? -5.268 3.773 12.146 1.00 91.75 113 GLU A O 1
ATOM 902 N N . ALA A 1 114 ? -3.718 2.725 10.919 1.00 91.50 114 ALA A N 1
ATOM 903 C CA . ALA A 1 114 ? -4.604 2.076 9.952 1.00 91.50 114 ALA A CA 1
ATOM 904 C C . ALA A 1 114 ? -4.531 0.539 10.047 1.00 91.50 114 ALA A C 1
ATOM 906 O O . ALA A 1 114 ? -4.552 -0.153 9.028 1.00 91.50 114 ALA A O 1
ATOM 907 N N . GLN A 1 115 ? -4.412 -0.009 11.263 1.00 89.19 115 GLN A N 1
ATOM 908 C CA . GLN A 1 115 ? -4.265 -1.456 11.503 1.00 89.19 115 GLN A CA 1
ATOM 909 C C . GLN A 1 115 ? -5.361 -2.290 10.828 1.00 89.19 115 GLN A C 1
ATOM 911 O O . GLN A 1 115 ? -5.045 -3.247 10.124 1.00 89.19 115 GLN A O 1
ATOM 916 N N . ASP A 1 116 ? -6.619 -1.867 10.959 1.00 87.81 116 ASP A N 1
ATOM 917 C CA . ASP A 1 116 ? -7.779 -2.560 10.380 1.00 87.81 116 ASP A CA 1
ATOM 918 C C . ASP A 1 116 ? -8.211 -1.986 9.015 1.00 87.81 116 ASP A C 1
ATOM 920 O O . ASP A 1 116 ? -9.187 -2.433 8.413 1.00 87.81 116 ASP A O 1
ATOM 924 N N . SER A 1 117 ? -7.487 -0.982 8.510 1.00 91.25 117 SER A N 1
ATOM 925 C CA . SER A 1 117 ? -7.795 -0.240 7.280 1.00 91.25 117 SER A CA 1
ATOM 926 C C . SER A 1 117 ? -6.593 -0.165 6.330 1.00 91.25 117 SER A C 1
ATOM 928 O O . SER A 1 117 ? -6.411 0.817 5.603 1.00 91.25 117 SER A O 1
ATOM 930 N N . THR A 1 118 ? -5.764 -1.215 6.325 1.00 93.62 118 THR A N 1
ATOM 931 C CA . THR A 1 118 ? -4.663 -1.395 5.371 1.00 93.62 118 THR A CA 1
ATOM 932 C C . THR A 1 118 ? -5.045 -2.419 4.305 1.00 93.62 118 THR A C 1
ATOM 934 O O . THR A 1 118 ? -5.220 -3.606 4.584 1.00 93.62 118 THR A O 1
ATOM 937 N N . TYR A 1 119 ? -5.132 -1.962 3.060 1.00 94.06 119 TYR A N 1
ATOM 938 C CA . TYR A 1 119 ? -5.633 -2.736 1.931 1.00 94.06 119 TYR A CA 1
ATOM 939 C C . TYR A 1 119 ? -4.564 -2.968 0.865 1.00 94.06 119 TYR A C 1
ATOM 941 O O . TYR A 1 119 ? -3.661 -2.151 0.682 1.00 94.06 119 TYR A O 1
ATOM 949 N N . ALA A 1 120 ? -4.702 -4.065 0.126 1.00 92.75 120 ALA A N 1
ATOM 950 C CA . ALA A 1 120 ? -3.884 -4.379 -1.040 1.00 92.75 120 ALA A CA 1
ATOM 951 C C . ALA A 1 120 ? -4.714 -5.080 -2.122 1.00 92.75 120 ALA A C 1
ATOM 953 O O . ALA A 1 120 ? -5.839 -5.532 -1.892 1.00 92.75 120 ALA A O 1
ATOM 954 N N . ARG A 1 121 ? -4.151 -5.190 -3.327 1.00 90.69 121 ARG A N 1
ATOM 955 C CA . ARG A 1 121 ? -4.725 -6.014 -4.397 1.00 90.69 121 ARG A CA 1
ATOM 956 C C . ARG A 1 121 ? -4.209 -7.441 -4.289 1.00 90.69 121 ARG A C 1
ATOM 958 O O . ARG A 1 121 ? -3.009 -7.641 -4.110 1.00 90.69 121 ARG A O 1
ATOM 965 N N . ASP A 1 122 ? -5.065 -8.432 -4.524 1.00 90.00 122 ASP A N 1
ATOM 966 C CA . ASP A 1 122 ? -4.630 -9.839 -4.522 1.00 90.00 122 ASP A CA 1
ATOM 967 C C . ASP A 1 122 ? -3.538 -10.124 -5.558 1.00 90.00 122 ASP A C 1
ATOM 969 O O . ASP A 1 122 ? -2.663 -10.957 -5.330 1.00 90.00 122 ASP A O 1
ATOM 973 N N . VAL A 1 123 ? -3.569 -9.423 -6.697 1.00 90.38 123 VAL A N 1
ATOM 974 C CA . VAL A 1 123 ? -2.534 -9.551 -7.735 1.00 90.38 123 VAL A CA 1
ATOM 975 C C . VAL A 1 123 ? -1.165 -9.084 -7.241 1.00 90.38 123 VAL A C 1
ATOM 977 O O . VAL A 1 123 ? -0.160 -9.701 -7.580 1.00 90.38 123 VAL A O 1
ATOM 980 N N . ASP A 1 124 ? -1.127 -8.055 -6.392 1.00 91.38 124 ASP A N 1
ATOM 981 C CA . ASP A 1 124 ? 0.118 -7.531 -5.830 1.00 91.38 124 ASP A CA 1
ATOM 982 C C . ASP A 1 124 ? 0.640 -8.456 -4.731 1.00 91.38 124 ASP A C 1
ATOM 984 O O . ASP A 1 124 ? 1.826 -8.776 -4.710 1.00 91.38 124 ASP A O 1
ATOM 988 N N . LEU A 1 125 ? -0.256 -8.968 -3.877 1.00 89.62 125 LEU A N 1
ATOM 989 C CA . LEU A 1 125 ? 0.087 -9.956 -2.851 1.00 89.62 125 LEU A CA 1
ATOM 990 C C . LEU A 1 125 ? 0.708 -11.217 -3.462 1.00 89.62 125 LEU A C 1
ATOM 992 O O . LEU A 1 125 ? 1.730 -11.696 -2.972 1.00 89.62 125 LEU A O 1
ATOM 996 N N . LYS A 1 126 ? 0.130 -11.727 -4.557 1.00 90.31 126 LYS A N 1
ATOM 997 C CA . LYS A 1 126 ? 0.690 -12.863 -5.305 1.00 90.31 126 LYS A CA 1
ATOM 998 C C . LYS A 1 126 ? 2.044 -12.522 -5.919 1.00 90.31 126 LYS A C 1
ATOM 1000 O O . LYS A 1 126 ? 2.989 -13.284 -5.751 1.00 90.31 126 LYS A O 1
ATOM 1005 N N . ALA A 1 127 ? 2.159 -11.359 -6.558 1.00 89.25 127 ALA A N 1
ATOM 1006 C CA . ALA A 1 127 ? 3.409 -10.931 -7.175 1.00 89.25 127 ALA A CA 1
ATOM 1007 C C . ALA A 1 127 ? 4.550 -10.789 -6.154 1.00 89.25 127 ALA A C 1
ATOM 1009 O O . ALA A 1 127 ? 5.686 -11.123 -6.473 1.00 89.25 127 ALA A O 1
ATOM 1010 N N . TRP A 1 128 ? 4.276 -10.315 -4.935 1.00 89.12 128 TRP A N 1
ATOM 1011 C CA . TRP A 1 128 ? 5.285 -10.253 -3.872 1.00 89.12 128 TRP A CA 1
ATOM 1012 C C . TRP A 1 128 ? 5.602 -11.622 -3.271 1.00 89.12 128 TRP A C 1
ATOM 1014 O O . TRP A 1 128 ? 6.750 -11.859 -2.912 1.00 89.12 128 TRP A O 1
ATOM 1024 N N . ALA A 1 129 ? 4.629 -12.534 -3.194 1.00 86.75 129 ALA A N 1
ATOM 1025 C CA . ALA A 1 129 ? 4.864 -13.902 -2.732 1.00 86.75 129 ALA A CA 1
ATOM 1026 C C . ALA A 1 129 ? 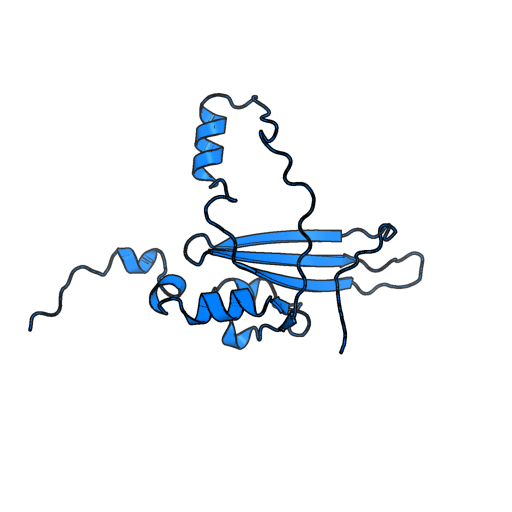5.798 -14.699 -3.664 1.00 86.75 129 ALA A C 1
ATOM 1028 O O . ALA A 1 129 ? 6.470 -15.624 -3.214 1.00 86.75 129 ALA A O 1
ATOM 1029 N N . GLU A 1 130 ? 5.855 -14.334 -4.946 1.00 87.12 130 GLU A N 1
ATOM 1030 C CA . GLU A 1 130 ? 6.768 -14.920 -5.935 1.00 87.12 130 GLU A CA 1
ATOM 1031 C C . GLU A 1 130 ? 8.184 -14.317 -5.887 1.00 87.12 130 GLU A C 1
ATOM 1033 O O . GLU A 1 130 ? 9.117 -14.889 -6.458 1.00 87.12 130 GLU A O 1
ATOM 1038 N N . LEU A 1 131 ? 8.380 -13.176 -5.213 1.00 80.50 131 LEU A N 1
ATOM 1039 C CA . LEU A 1 131 ? 9.697 -12.553 -5.107 1.00 80.50 131 LEU A CA 1
ATOM 1040 C C . LEU A 1 131 ? 10.590 -13.301 -4.102 1.00 80.50 131 LEU A C 1
ATOM 1042 O O . LEU A 1 131 ? 10.138 -13.693 -3.025 1.00 80.50 131 LEU A O 1
ATOM 1046 N N . PRO A 1 132 ? 11.894 -13.446 -4.398 1.00 77.44 132 PRO A N 1
ATOM 1047 C CA . PRO A 1 132 ? 12.855 -13.944 -3.427 1.00 77.44 132 PRO A CA 1
ATOM 1048 C C . PRO A 1 132 ? 12.857 -13.098 -2.149 1.00 77.44 132 PRO A C 1
ATOM 1050 O O . PRO A 1 132 ? 13.028 -11.879 -2.206 1.00 77.44 132 PRO A O 1
ATOM 1053 N N . ALA A 1 133 ? 12.753 -13.757 -0.992 1.00 66.94 133 ALA A N 1
ATOM 1054 C CA . ALA A 1 133 ? 12.650 -13.095 0.312 1.00 66.94 133 ALA A CA 1
ATOM 1055 C C . ALA A 1 133 ? 13.788 -12.093 0.601 1.00 66.94 133 ALA A C 1
ATOM 1057 O O . ALA A 1 133 ? 13.560 -11.088 1.266 1.00 66.94 133 ALA A O 1
ATOM 1058 N N . TRP A 1 134 ? 14.991 -12.323 0.061 1.00 67.94 134 TRP A N 1
ATOM 1059 C CA . TRP A 1 134 ? 16.161 -11.467 0.290 1.00 67.94 134 TRP A CA 1
ATOM 1060 C C . TRP A 1 134 ? 16.059 -10.079 -0.364 1.00 67.94 134 TRP A C 1
ATOM 1062 O O . TRP A 1 134 ? 16.666 -9.133 0.128 1.00 67.94 134 TRP A O 1
ATOM 1072 N N . ILE A 1 135 ? 15.268 -9.918 -1.433 1.00 73.19 135 ILE A N 1
ATOM 1073 C CA . ILE A 1 135 ? 15.168 -8.642 -2.171 1.00 73.19 135 ILE A CA 1
ATOM 1074 C C . ILE A 1 135 ? 14.605 -7.527 -1.283 1.00 73.19 135 ILE A C 1
ATOM 1076 O O . ILE A 1 135 ? 15.004 -6.370 -1.410 1.00 73.19 135 ILE A O 1
ATOM 1080 N N . CYS A 1 136 ? 13.690 -7.878 -0.378 1.00 71.44 136 CYS A N 1
ATOM 1081 C CA . CYS A 1 136 ? 12.976 -6.919 0.461 1.00 71.44 136 CYS A CA 1
ATOM 1082 C C . CYS A 1 136 ? 13.451 -6.840 1.904 1.00 71.44 136 CYS A C 1
ATOM 1084 O O . CYS A 1 136 ? 13.087 -5.901 2.617 1.00 71.44 136 CYS A O 1
ATOM 1086 N N . THR A 1 137 ? 14.292 -7.783 2.319 1.00 64.69 137 THR A N 1
ATOM 1087 C CA . THR A 1 137 ? 14.943 -7.767 3.627 1.00 64.69 137 THR A CA 1
ATOM 1088 C C . THR A 1 137 ? 16.338 -7.144 3.593 1.00 64.69 137 THR A C 1
ATOM 1090 O O . THR A 1 137 ? 16.799 -6.713 4.645 1.00 64.69 137 THR A O 1
ATOM 1093 N N . ASP A 1 138 ? 16.991 -7.059 2.424 1.00 57.25 138 ASP A N 1
ATOM 1094 C CA . ASP A 1 138 ? 18.330 -6.470 2.288 1.00 57.25 138 ASP A CA 1
ATOM 1095 C C . ASP A 1 138 ? 18.282 -4.947 2.520 1.00 57.25 138 ASP A C 1
ATOM 1097 O O . ASP A 1 138 ? 17.697 -4.168 1.758 1.00 57.25 138 ASP A O 1
ATOM 1101 N N . SER A 1 139 ? 18.927 -4.500 3.593 1.00 51.88 139 SER A N 1
ATOM 1102 C CA . SER A 1 139 ? 19.155 -3.087 3.872 1.00 51.88 139 SER A CA 1
ATOM 1103 C C . SER A 1 139 ? 20.388 -2.581 3.101 1.00 51.88 139 SER A C 1
ATOM 1105 O O . SER A 1 139 ? 21.286 -3.361 2.783 1.00 51.88 139 SER A O 1
ATOM 1107 N N . PRO A 1 140 ? 20.524 -1.267 2.824 1.00 53.91 140 PRO A N 1
ATOM 1108 C CA . PRO A 1 140 ? 21.744 -0.711 2.226 1.00 53.91 140 PRO A CA 1
ATOM 1109 C C . PRO A 1 140 ? 23.043 -1.038 2.992 1.00 53.91 140 PRO A C 1
ATOM 1111 O O . PRO A 1 140 ? 24.125 -0.969 2.416 1.00 53.91 140 PRO A O 1
ATOM 1114 N N . GLN A 1 141 ? 22.945 -1.401 4.275 1.00 52.88 141 GLN A N 1
ATOM 1115 C CA . GLN A 1 141 ? 24.078 -1.797 5.116 1.00 52.88 141 GLN A CA 1
ATOM 1116 C C . GLN A 1 141 ? 24.572 -3.224 4.807 1.00 52.88 141 GLN A C 1
ATOM 1118 O O . GLN A 1 141 ? 25.756 -3.501 4.981 1.00 52.88 141 GLN A O 1
ATOM 1123 N N . ASP A 1 142 ? 23.724 -4.093 4.247 1.00 51.44 142 ASP A N 1
ATOM 1124 C CA . ASP A 1 142 ? 24.073 -5.481 3.906 1.00 51.44 142 ASP A CA 1
ATOM 1125 C C . ASP A 1 142 ? 24.944 -5.593 2.637 1.00 51.44 142 ASP A C 1
ATOM 1127 O O . ASP A 1 142 ? 25.573 -6.623 2.377 1.00 51.44 142 ASP A O 1
ATOM 1131 N N . TYR A 1 143 ? 25.064 -4.513 1.854 1.00 51.34 143 TYR A N 1
ATOM 1132 C CA . TYR A 1 143 ? 25.960 -4.458 0.691 1.00 51.34 143 TYR A CA 1
ATOM 1133 C C . TYR A 1 143 ? 27.444 -4.375 1.065 1.00 51.34 143 TYR A C 1
ATOM 1135 O O . TYR A 1 143 ? 28.289 -4.701 0.235 1.00 51.34 143 TYR A O 1
ATOM 1143 N N . PHE A 1 144 ? 27.777 -3.984 2.299 1.00 45.06 144 PHE A N 1
ATOM 1144 C CA . PHE A 1 144 ? 29.168 -3.886 2.755 1.00 45.06 144 PHE A CA 1
ATOM 1145 C C . PHE A 1 144 ? 29.739 -5.218 3.286 1.00 45.06 144 PHE A C 1
ATOM 1147 O O . PHE A 1 144 ? 30.911 -5.267 3.648 1.00 45.06 144 PHE A O 1
ATOM 1154 N N . GLY A 1 145 ? 28.939 -6.297 3.321 1.00 43.00 145 GLY A N 1
ATOM 1155 C CA . GLY A 1 145 ? 29.307 -7.571 3.959 1.00 43.00 145 GLY A CA 1
ATOM 1156 C C . GLY A 1 145 ? 29.298 -8.824 3.073 1.00 43.00 145 GLY A C 1
ATOM 1157 O O . GLY A 1 145 ? 29.735 -9.875 3.529 1.00 43.00 145 GLY A O 1
ATOM 1158 N N . ARG A 1 146 ? 28.854 -8.773 1.806 1.00 49.22 146 ARG A N 1
ATOM 1159 C CA . ARG A 1 146 ? 28.861 -9.952 0.901 1.00 49.22 146 ARG A CA 1
ATOM 1160 C C . ARG A 1 146 ? 30.220 -10.183 0.226 1.00 49.22 146 ARG A C 1
ATOM 1162 O O . ARG A 1 146 ? 30.314 -10.362 -0.986 1.00 49.22 146 ARG A O 1
ATOM 1169 N N . GLY A 1 147 ? 31.274 -10.178 1.033 1.00 44.19 147 GLY A N 1
ATOM 1170 C CA . GLY A 1 147 ? 32.647 -10.459 0.639 1.00 44.19 147 GLY A CA 1
ATOM 1171 C C . GLY A 1 147 ? 33.156 -11.797 1.163 1.00 44.19 147 GLY A C 1
ATOM 1172 O O . GLY A 1 147 ? 34.264 -11.825 1.660 1.00 44.19 147 GLY A O 1
ATOM 1173 N N . GLU A 1 148 ? 32.389 -12.887 1.077 1.00 39.88 148 GLU A N 1
ATOM 1174 C CA . GLU A 1 148 ? 32.944 -14.240 1.233 1.00 39.88 148 GLU A CA 1
ATOM 1175 C C . GLU A 1 148 ? 32.008 -15.280 0.599 1.00 39.88 148 GLU A C 1
ATOM 1177 O O . GLU A 1 148 ? 30.864 -15.469 1.012 1.00 39.88 148 GLU A O 1
ATOM 1182 N N . LYS A 1 149 ? 32.484 -15.941 -0.463 1.00 39.94 149 LYS A N 1
ATOM 1183 C CA . LYS A 1 149 ? 31.836 -17.144 -0.999 1.00 39.94 149 LYS A CA 1
ATOM 1184 C C . LYS A 1 149 ? 32.122 -18.300 -0.033 1.00 39.94 149 LYS A C 1
ATOM 1186 O O . LYS A 1 149 ? 33.300 -18.549 0.220 1.00 39.94 149 LYS A O 1
ATOM 1191 N N . PRO A 1 150 ? 31.123 -19.071 0.430 1.00 37.53 150 PRO A N 1
ATOM 1192 C CA . PRO A 1 150 ? 31.408 -20.349 1.060 1.00 37.53 150 PRO A CA 1
ATOM 1193 C C . PRO A 1 150 ? 31.884 -21.319 -0.028 1.00 37.53 150 PRO A C 1
ATOM 1195 O O . PRO A 1 150 ? 31.130 -21.708 -0.923 1.00 37.53 150 PRO A O 1
ATOM 1198 N N . ASN A 1 151 ? 33.175 -21.641 0.028 1.00 42.34 151 ASN A N 1
ATOM 1199 C CA . ASN A 1 151 ? 33.804 -22.681 -0.773 1.00 42.34 151 ASN A CA 1
ATOM 1200 C C . ASN A 1 151 ? 33.209 -24.040 -0.375 1.00 42.34 151 ASN A C 1
ATOM 1202 O O . ASN A 1 151 ? 33.113 -24.351 0.814 1.00 42.34 151 ASN A O 1
ATOM 1206 N N . ARG A 1 152 ? 32.812 -24.822 -1.378 1.00 42.94 152 ARG A N 1
ATOM 1207 C CA . ARG A 1 152 ? 32.659 -26.272 -1.257 1.00 42.94 152 ARG A CA 1
ATOM 1208 C C . ARG A 1 152 ? 34.016 -26.914 -1.523 1.00 42.94 152 ARG A C 1
ATOM 1210 O O . ARG A 1 152 ? 34.725 -26.379 -2.404 1.00 42.94 152 ARG A O 1
#

InterPro domains:
  IPR026315 Out at first protein [PTHR13423] (26-131)
  IPR053894 Out at first protein, BRICHOS-like domain [PF14941] (25-128)

Secondary structure (DSSP, 8-state):
---------TT--S-EEEEEEEETTTTEEEEEEEE---GGGT----EEEEEEEE--GGG---HHHHHHHHHH-TT-----SS---PPP----EE--GGG-TTT-TTHHHHSGGGTTSEEE-HHHHHHHHTS-THHHH--TTGGGS-------

pLDDT: mean 74.4, std 18.42, range [24.25, 94.44]

Radius of gyration: 19.24 Å; chains: 1; bounding box: 56×53×37 Å

Sequence (152 aa):
MSHMGLYLPNHYEGYLLMVILRNVMCEVQVLKALVLGEEERGQSQYQVMCFVTKFQKGDFITADAMAKLRQKNPSTIRSPEEDRGKENYTMTGWVLLDRAGPISRHIAPLCSEAQDSTYARDVDLKAWAELPAWICTDSPQDYFGRGEKPNR

Foldseek 3Di:
DDQPFPPPPPDPPWDKDWDWDADPLLQKIKIWIWTAFDVVVVGRDIDIAIEIERHDPVVDDDPVNVVVVCVVPVPDDDDDPDDPDDDTDGFDAFDQLVPCQLNAPVCCVVCVRCRVRYTYHPVRVVVSVPDDSCSHNDDPVVVVPPPDDPDD

Organism: Culex quinquefasciatus (NCBI:txid7176)